Protein AF-A0A2J8J679-F1 (afdb_monomer)

Foldseek 3Di:
DPVVVVVVVVVVVVVVVVVVVVVVVVVVVVVCCVVVVDPPPPPPDDDPDCDPVNVCVVVVVVVVVVVCVVVCVVVPVPDDPDDDPVVVVVVVVVVVVVVVVVVVVVPPPPPPPPDDPDDDDDPPDPDDDDDDDD

Secondary structure (DSSP, 8-state):
--HHHHHHHHHHHHHHHHHHHHHHHHHHHHHHHHHHS-------SS-----HHHHHHHHHHHHHHHHHHHHHHHHTTS---SS-HHHHHHHHHHHHHHHHHHHHHS-------------------S-S------

Radius of gyration: 44.08 Å; Cα contacts (8 Å, |Δi|>4): 2; chains: 1; bounding box: 59×134×86 Å

Sequence (134 aa):
MEAPLQTGMVLGVMIGAGVAVVVTAVLILLVVRRLRVPKTPAPDGPRYRFRKRDKVLFYGRKIMRKVSQSTSSLVDTSVSTTSRPRMRKKLKMLNIAKKILRIQKETPTLQRKEPPPAVLEADLTEGDLANSHL

Mean predicted aligned error: 22.27 Å

Solvent-accessible surface area (backbone atoms only — not comparable to full-atom values): 8558 Å² total; per-residue (Å²): 139,64,67,71,59,54,54,52,51,54,50,51,49,55,52,50,52,53,52,50,54,51,53,50,53,51,50,50,50,50,52,49,47,63,65,64,45,64,75,67,68,72,77,89,52,86,69,89,64,85,39,77,67,52,50,52,57,48,52,51,53,51,46,52,52,52,51,48,55,62,47,40,74,75,62,40,92,75,76,73,93,75,89,47,77,66,55,56,52,52,52,51,50,51,53,49,50,52,51,52,57,45,53,68,66,53,63,77,77,71,77,74,77,70,76,84,88,76,87,77,83,81,87,85,78,90,81,77,92,81,76,91,76,135

pLDDT: mean 70.66, std 17.0, range [44.91, 97.25]

Structure (mmCIF, N/CA/C/O backbone):
data_AF-A0A2J8J679-F1
#
_entry.id   AF-A0A2J8J679-F1
#
loop_
_atom_site.group_PDB
_atom_site.id
_atom_site.type_symbol
_atom_site.label_atom_id
_atom_site.label_alt_id
_atom_site.label_comp_id
_atom_site.label_asym_id
_atom_site.label_entity_id
_atom_site.label_seq_id
_atom_site.pdbx_PDB_ins_code
_atom_site.Cartn_x
_atom_site.Cartn_y
_atom_site.Cartn_z
_atom_site.occupancy
_atom_site.B_iso_or_equiv
_atom_site.auth_seq_id
_atom_site.auth_comp_id
_atom_site.auth_asym_id
_atom_site.auth_atom_id
_atom_site.pdbx_PDB_model_num
ATOM 1 N N . MET A 1 1 ? 31.760 -17.173 -50.186 1.00 52.75 1 MET A N 1
ATOM 2 C CA . MET A 1 1 ? 31.762 -17.900 -48.900 1.00 52.75 1 MET A CA 1
ATOM 3 C C . MET A 1 1 ? 30.891 -17.099 -47.926 1.00 52.75 1 MET A C 1
ATOM 5 O O . MET A 1 1 ? 31.393 -16.574 -46.946 1.00 52.75 1 MET A O 1
ATOM 9 N N . GLU A 1 2 ? 29.585 -16.964 -48.203 1.00 58.69 2 GLU A N 1
ATOM 10 C CA . GLU A 1 2 ? 28.758 -15.878 -47.614 1.00 58.69 2 GLU A CA 1
ATOM 11 C C . GLU A 1 2 ? 27.805 -16.327 -46.488 1.00 58.69 2 GLU A C 1
ATOM 13 O O . GLU A 1 2 ? 27.325 -15.515 -45.700 1.00 58.69 2 GLU A O 1
ATOM 18 N N . ALA A 1 3 ? 27.537 -17.630 -46.378 1.00 63.28 3 ALA A N 1
ATOM 19 C CA . ALA A 1 3 ? 26.591 -18.188 -45.410 1.00 63.28 3 ALA A CA 1
ATOM 20 C C . ALA A 1 3 ? 26.974 -18.023 -43.917 1.00 63.28 3 ALA A C 1
ATOM 22 O O . ALA A 1 3 ? 26.083 -17.733 -43.110 1.00 63.28 3 ALA A O 1
ATOM 23 N N . PRO A 1 4 ? 28.248 -18.169 -43.485 1.00 66.12 4 PRO A N 1
ATOM 24 C CA . PRO A 1 4 ? 28.559 -18.095 -42.054 1.00 66.12 4 PRO A CA 1
ATOM 25 C C . PRO A 1 4 ? 28.414 -16.668 -41.503 1.00 66.12 4 PRO A C 1
ATOM 27 O O . PRO A 1 4 ? 28.056 -16.488 -40.340 1.00 66.12 4 PRO A O 1
ATOM 30 N N . LEU A 1 5 ? 28.625 -15.654 -42.350 1.00 67.25 5 LEU A N 1
ATOM 31 C CA . LEU A 1 5 ? 28.579 -14.247 -41.956 1.00 67.25 5 LEU A CA 1
ATOM 32 C C . LEU A 1 5 ? 27.138 -13.761 -41.747 1.00 67.25 5 LEU A C 1
ATOM 34 O O . LEU A 1 5 ? 26.847 -13.089 -40.758 1.00 67.25 5 LEU A O 1
ATOM 38 N N . GLN A 1 6 ? 26.215 -14.182 -42.620 1.00 74.00 6 GLN A N 1
ATOM 39 C CA . GLN A 1 6 ? 24.790 -13.873 -42.482 1.00 74.00 6 GLN A CA 1
ATOM 40 C C . GLN A 1 6 ? 24.219 -14.445 -41.185 1.00 74.00 6 GLN A C 1
ATOM 42 O O . GLN A 1 6 ? 23.559 -13.726 -40.443 1.00 74.00 6 GLN A O 1
ATOM 47 N N . THR A 1 7 ? 24.545 -15.700 -40.865 1.00 79.00 7 THR A N 1
ATOM 48 C CA . THR A 1 7 ? 24.048 -16.394 -39.665 1.00 79.00 7 THR A CA 1
ATOM 49 C C . THR A 1 7 ? 24.476 -15.692 -38.367 1.00 79.00 7 THR A C 1
ATOM 51 O O . THR A 1 7 ? 23.669 -15.528 -37.450 1.00 79.00 7 THR A O 1
ATOM 54 N N . GLY A 1 8 ? 25.722 -15.204 -38.306 1.00 83.62 8 GLY A N 1
ATOM 55 C CA . GLY A 1 8 ? 26.232 -14.424 -37.173 1.00 83.62 8 GLY A CA 1
ATOM 56 C C . GLY A 1 8 ? 25.533 -13.072 -37.000 1.00 83.62 8 GLY A C 1
ATOM 57 O O . GLY A 1 8 ? 25.232 -12.677 -35.872 1.00 83.62 8 GLY A O 1
ATOM 58 N N . MET A 1 9 ? 25.202 -12.389 -38.102 1.00 85.38 9 MET A N 1
ATOM 59 C CA . MET A 1 9 ? 24.445 -11.133 -38.059 1.00 85.38 9 MET A CA 1
ATOM 60 C C . MET A 1 9 ? 23.033 -11.338 -37.506 1.00 85.38 9 MET A C 1
ATOM 62 O O . MET A 1 9 ? 22.615 -10.587 -36.624 1.00 85.38 9 MET A O 1
ATOM 66 N N . VAL A 1 10 ? 22.309 -12.366 -37.965 1.00 86.81 10 VAL A N 1
ATOM 67 C CA . VAL A 1 10 ? 20.943 -12.626 -37.471 1.00 86.81 10 VAL A CA 1
ATOM 68 C C . VAL A 1 10 ? 20.955 -12.979 -35.985 1.00 86.81 10 VAL A C 1
ATOM 70 O O . VAL A 1 10 ? 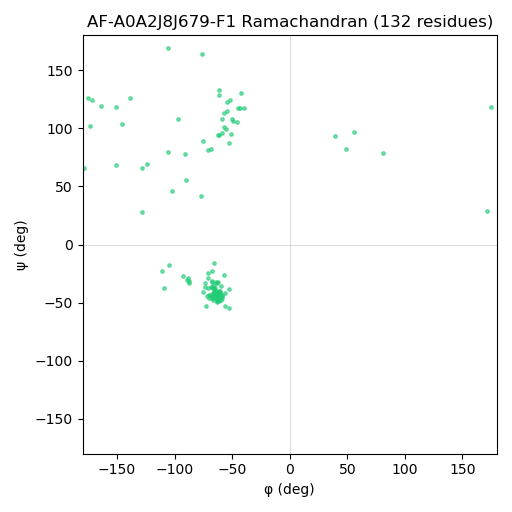20.115 -12.494 -35.229 1.00 86.81 10 VAL A O 1
ATOM 73 N N . LEU A 1 11 ? 21.939 -13.766 -35.541 1.00 87.00 11 LEU A N 1
ATOM 74 C CA . LEU A 1 11 ? 22.093 -14.125 -34.133 1.00 87.00 11 LEU A CA 1
ATOM 75 C C . LEU A 1 11 ? 22.392 -12.899 -33.255 1.00 87.00 11 LEU A C 1
ATOM 77 O O . LEU A 1 11 ? 21.774 -12.729 -32.204 1.00 87.00 11 LEU A O 1
ATOM 81 N N . GLY A 1 12 ? 23.285 -12.012 -33.705 1.00 90.56 12 GLY A N 1
ATOM 82 C CA . GLY A 1 12 ? 23.592 -10.762 -33.007 1.00 90.56 12 GLY A CA 1
ATOM 83 C C . GLY A 1 12 ? 22.376 -9.841 -32.880 1.00 90.56 12 GLY A C 1
ATOM 84 O O . GLY A 1 12 ? 22.127 -9.294 -31.805 1.00 90.56 12 GLY A O 1
ATOM 85 N N . VAL A 1 13 ? 21.571 -9.727 -33.940 1.00 92.75 13 VAL A N 1
ATOM 86 C CA . VAL A 1 13 ? 20.329 -8.938 -33.931 1.00 92.75 13 VAL A CA 1
ATOM 87 C C . VAL A 1 13 ? 19.295 -9.540 -32.978 1.00 92.75 13 VAL A C 1
ATOM 89 O O . VAL A 1 13 ? 18.684 -8.798 -32.213 1.00 92.75 13 VAL A O 1
ATOM 92 N N . MET A 1 14 ? 19.129 -10.865 -32.956 1.00 91.56 14 MET A N 1
ATOM 93 C CA . MET A 1 14 ? 18.182 -11.535 -32.053 1.00 91.56 14 MET A CA 1
ATOM 94 C C . MET A 1 14 ? 18.550 -11.346 -30.579 1.00 91.56 14 MET A C 1
ATOM 96 O O . MET A 1 14 ? 17.683 -11.055 -29.753 1.00 91.56 14 MET A O 1
ATOM 100 N N . ILE A 1 15 ? 19.839 -11.448 -30.246 1.00 94.00 15 ILE A N 1
ATOM 101 C CA . ILE A 1 15 ? 20.325 -11.209 -28.882 1.00 94.00 15 ILE A CA 1
ATOM 102 C C . ILE A 1 15 ? 20.166 -9.728 -28.517 1.00 94.00 15 ILE A C 1
ATOM 104 O O . ILE A 1 15 ? 19.639 -9.410 -27.451 1.00 94.00 15 ILE A O 1
ATOM 108 N N . GLY A 1 16 ? 20.558 -8.818 -29.414 1.00 94.00 16 GLY A N 1
ATOM 109 C CA . GLY A 1 16 ? 20.443 -7.375 -29.201 1.00 94.00 16 GLY A CA 1
ATOM 110 C C . GLY A 1 16 ? 18.997 -6.920 -29.001 1.00 94.00 16 GLY A C 1
ATOM 111 O O . GLY A 1 16 ? 18.713 -6.165 -28.072 1.00 94.00 16 GLY A O 1
ATOM 112 N N . ALA A 1 17 ? 18.068 -7.434 -29.809 1.00 95.00 17 ALA A N 1
ATOM 113 C CA . ALA A 1 17 ? 16.642 -7.156 -29.676 1.00 95.00 17 ALA A CA 1
ATOM 114 C C . ALA A 1 17 ? 16.089 -7.670 -28.339 1.00 95.00 17 ALA A C 1
ATOM 116 O O . ALA A 1 17 ? 15.375 -6.941 -27.650 1.00 95.00 17 ALA A O 1
ATOM 117 N N . GLY A 1 18 ? 16.469 -8.885 -27.926 1.00 94.81 18 GLY A N 1
ATOM 118 C CA . GLY A 1 18 ? 16.083 -9.439 -26.628 1.00 94.81 18 GLY A CA 1
ATOM 119 C C . GLY A 1 18 ? 16.566 -8.579 -25.456 1.00 94.81 18 GLY A C 1
ATOM 120 O O . GLY A 1 18 ? 15.777 -8.224 -24.579 1.00 94.81 18 GLY A O 1
ATOM 121 N N . VAL A 1 19 ? 17.839 -8.175 -25.468 1.00 96.81 19 VAL A N 1
ATOM 122 C CA . VAL A 1 19 ? 18.416 -7.301 -24.433 1.00 96.81 19 VAL A CA 1
ATOM 123 C C . VAL A 1 19 ? 17.729 -5.934 -24.421 1.00 96.81 19 VAL A C 1
ATOM 125 O O . VAL A 1 19 ? 17.373 -5.444 -23.348 1.00 96.81 19 VAL A O 1
ATOM 128 N N . ALA A 1 20 ? 17.477 -5.337 -25.589 1.00 96.00 20 ALA A N 1
ATOM 129 C CA . ALA A 1 20 ? 16.802 -4.047 -25.697 1.00 96.00 20 ALA A CA 1
ATOM 130 C C . ALA A 1 20 ? 15.401 -4.080 -25.067 1.00 96.00 20 ALA A C 1
ATOM 132 O O . ALA A 1 20 ? 15.081 -3.216 -24.252 1.00 96.00 20 ALA A O 1
ATOM 133 N N . VAL A 1 21 ? 14.601 -5.113 -25.356 1.00 97.25 21 VAL A N 1
ATOM 134 C CA . VAL A 1 21 ? 13.256 -5.279 -24.777 1.00 97.25 21 VAL A CA 1
ATOM 135 C C . VAL A 1 21 ? 13.312 -5.389 -23.252 1.00 97.25 21 VAL A C 1
ATOM 137 O O . VAL A 1 21 ? 12.524 -4.741 -22.559 1.00 97.25 21 VAL A O 1
ATOM 140 N N . VAL A 1 22 ? 14.261 -6.161 -22.711 1.00 96.81 22 VAL A N 1
ATOM 141 C CA . VAL A 1 22 ? 14.435 -6.311 -21.257 1.00 96.81 22 VAL A CA 1
ATOM 142 C C . VAL A 1 22 ? 14.812 -4.976 -20.611 1.00 96.81 22 VAL A C 1
ATOM 144 O O . VAL A 1 22 ? 14.218 -4.597 -19.600 1.00 96.81 22 VAL A O 1
ATOM 147 N N . VAL A 1 23 ? 15.740 -4.223 -21.206 1.00 97.19 23 VAL A N 1
ATOM 148 C CA . VAL A 1 23 ? 16.147 -2.900 -20.706 1.00 97.19 23 VAL A CA 1
ATOM 149 C C . VAL A 1 23 ? 14.968 -1.926 -20.715 1.00 97.19 23 VAL A C 1
ATOM 151 O O . VAL A 1 23 ? 14.723 -1.255 -19.709 1.00 97.19 23 VAL A O 1
ATOM 154 N N . THR A 1 24 ? 14.184 -1.880 -21.796 1.00 97.19 24 THR A N 1
ATOM 155 C CA . THR A 1 24 ? 12.987 -1.031 -21.880 1.00 97.19 24 THR A CA 1
ATOM 156 C C . THR A 1 24 ? 11.938 -1.431 -20.840 1.00 97.19 24 THR A C 1
ATOM 158 O O . THR A 1 24 ? 11.384 -0.560 -20.169 1.00 97.19 24 THR A O 1
ATOM 161 N N . ALA A 1 25 ? 11.700 -2.729 -20.634 1.00 96.62 25 ALA A N 1
ATOM 162 C CA . ALA A 1 25 ? 10.767 -3.220 -19.621 1.00 96.62 25 ALA A CA 1
ATOM 163 C C . ALA A 1 25 ? 11.197 -2.827 -18.196 1.00 96.62 25 ALA A C 1
ATOM 165 O O . ALA A 1 25 ? 10.367 -2.381 -17.401 1.00 96.62 25 ALA A O 1
ATOM 166 N N . VAL A 1 26 ? 12.493 -2.924 -17.877 1.00 97.00 26 VAL A N 1
ATOM 167 C CA . VAL A 1 26 ? 13.048 -2.485 -16.585 1.00 97.00 26 VAL A CA 1
ATOM 168 C C . VAL A 1 26 ? 12.926 -0.969 -16.421 1.00 97.00 26 VAL A C 1
ATOM 170 O O . VAL A 1 26 ? 12.537 -0.507 -15.347 1.00 97.00 26 VAL A O 1
ATOM 173 N N . LEU A 1 27 ? 13.190 -0.188 -17.472 1.00 96.25 27 LEU A N 1
ATOM 174 C CA . LEU A 1 27 ? 13.042 1.268 -17.447 1.00 96.25 27 LEU A CA 1
ATOM 175 C C . LEU A 1 27 ? 11.585 1.670 -17.173 1.00 96.25 27 LEU A C 1
ATOM 177 O O . LEU A 1 27 ? 11.325 2.463 -16.268 1.00 96.25 27 LEU A O 1
ATOM 181 N N . ILE A 1 28 ? 10.630 1.071 -17.894 1.00 96.19 28 ILE A N 1
ATOM 182 C CA . ILE A 1 28 ? 9.192 1.289 -17.688 1.00 96.19 28 ILE A CA 1
ATOM 183 C C . ILE A 1 28 ? 8.800 0.880 -16.268 1.00 96.19 28 ILE A C 1
ATOM 185 O O . ILE A 1 28 ? 8.123 1.645 -15.587 1.00 96.19 28 ILE A O 1
ATOM 189 N N . LEU A 1 29 ? 9.256 -0.275 -15.775 1.00 95.00 29 LEU A N 1
ATOM 190 C CA . LEU A 1 29 ? 8.995 -0.718 -14.405 1.00 95.00 29 LEU A CA 1
ATOM 191 C C . LEU A 1 29 ? 9.526 0.289 -13.379 1.00 95.00 29 LEU A C 1
ATOM 193 O O . LEU A 1 29 ? 8.832 0.584 -12.410 1.00 95.00 29 LEU A O 1
ATOM 197 N N . LEU A 1 30 ? 10.732 0.827 -13.570 1.00 93.19 30 LEU A N 1
ATOM 198 C CA . LEU A 1 30 ? 11.312 1.829 -12.678 1.00 93.19 30 LEU A CA 1
ATOM 199 C C . LEU A 1 30 ? 10.541 3.145 -12.729 1.00 93.19 30 LEU A C 1
ATOM 201 O O . LEU A 1 30 ? 10.248 3.690 -11.670 1.00 93.19 30 LEU A O 1
ATOM 205 N N . VAL A 1 31 ? 10.156 3.631 -13.909 1.00 91.94 31 VAL A N 1
ATOM 206 C CA . VAL A 1 31 ? 9.330 4.841 -14.055 1.00 91.94 31 VAL A CA 1
ATOM 207 C C . VAL A 1 31 ? 7.967 4.630 -13.407 1.00 91.94 31 VAL A C 1
ATOM 209 O O . VAL A 1 31 ? 7.553 5.417 -12.562 1.00 91.94 31 VAL A O 1
ATOM 212 N N . VAL A 1 32 ? 7.298 3.519 -13.706 1.00 90.69 32 VAL A N 1
ATOM 213 C CA . VAL A 1 32 ? 6.017 3.157 -13.101 1.00 90.69 32 VAL A CA 1
ATOM 214 C C . VAL A 1 32 ? 6.160 3.013 -11.591 1.00 90.69 32 VAL A C 1
ATOM 216 O O . VAL A 1 32 ? 5.319 3.526 -10.871 1.00 90.69 32 VAL A O 1
ATOM 219 N N . ARG A 1 33 ? 7.226 2.400 -11.069 1.00 87.81 33 ARG A N 1
ATOM 220 C CA . ARG A 1 33 ? 7.493 2.352 -9.623 1.00 87.81 33 ARG A CA 1
ATOM 221 C C . ARG A 1 33 ? 7.775 3.736 -9.048 1.00 87.81 33 ARG A C 1
ATOM 223 O O . ARG A 1 33 ? 7.285 4.021 -7.972 1.00 87.81 33 ARG A O 1
ATOM 230 N N . ARG A 1 34 ? 8.507 4.614 -9.732 1.00 83.69 34 ARG A N 1
ATOM 231 C CA . ARG A 1 34 ? 8.779 5.992 -9.282 1.00 83.69 34 ARG A CA 1
ATOM 232 C C . ARG A 1 34 ? 7.524 6.866 -9.267 1.00 83.69 34 ARG A C 1
ATOM 234 O O . ARG A 1 34 ? 7.446 7.771 -8.445 1.00 83.69 34 ARG A O 1
ATOM 241 N N . LEU A 1 35 ? 6.578 6.609 -10.171 1.00 80.38 35 LEU A N 1
ATOM 242 C CA . LEU A 1 35 ? 5.298 7.316 -10.259 1.00 80.38 35 LEU A CA 1
ATOM 243 C C . LEU A 1 35 ? 4.217 6.691 -9.357 1.00 80.38 35 LEU A C 1
ATOM 245 O O . LEU A 1 35 ? 3.371 7.413 -8.841 1.00 80.38 35 LEU A O 1
ATOM 249 N N . ARG A 1 36 ? 4.236 5.362 -9.166 1.00 73.25 36 ARG A N 1
ATOM 250 C CA . ARG A 1 36 ? 3.283 4.605 -8.331 1.00 73.25 36 ARG A CA 1
ATOM 251 C C . ARG A 1 36 ? 3.688 4.490 -6.876 1.00 73.25 36 ARG A C 1
ATOM 253 O O . ARG A 1 36 ? 2.793 4.358 -6.050 1.00 73.25 36 ARG A O 1
ATOM 260 N N . VAL A 1 37 ? 4.984 4.506 -6.546 1.00 63.34 37 VAL A N 1
ATOM 261 C CA . VAL A 1 37 ? 5.414 4.921 -5.208 1.00 63.34 37 VAL A CA 1
ATOM 262 C C . VAL A 1 37 ? 4.864 6.325 -5.127 1.00 63.34 37 VAL A C 1
ATOM 264 O O . VAL A 1 37 ? 5.342 7.185 -5.873 1.00 63.34 37 VAL A O 1
ATOM 267 N N . PRO A 1 38 ? 3.812 6.552 -4.328 1.00 58.28 38 PRO A N 1
ATOM 268 C CA . PRO A 1 38 ? 3.283 7.877 -4.209 1.00 58.28 38 PRO A CA 1
ATOM 269 C C . PRO A 1 38 ? 4.493 8.710 -3.808 1.00 58.28 38 PRO A C 1
ATOM 271 O O . PRO A 1 38 ? 5.107 8.468 -2.765 1.00 58.28 38 PRO A O 1
ATOM 274 N N . LYS A 1 39 ? 4.815 9.735 -4.598 1.00 58.34 39 LYS A N 1
ATOM 275 C CA . LYS A 1 39 ? 5.039 11.006 -3.935 1.00 58.34 39 LYS A CA 1
ATOM 276 C C . LYS A 1 39 ? 3.769 11.175 -3.116 1.00 58.34 39 LYS A C 1
ATOM 278 O O . LYS A 1 39 ? 2.783 11.674 -3.637 1.00 58.34 39 LYS A O 1
ATOM 283 N N . THR A 1 40 ? 3.731 10.635 -1.894 1.00 51.22 40 THR A N 1
ATOM 284 C CA . THR A 1 40 ? 2.912 11.210 -0.847 1.00 51.22 40 THR A CA 1
ATOM 285 C C . THR A 1 40 ? 3.323 12.656 -0.952 1.00 51.22 40 THR A C 1
ATOM 287 O O . THR A 1 40 ? 4.505 12.928 -0.693 1.00 51.22 40 THR A O 1
ATOM 290 N N . PRO A 1 41 ? 2.464 13.534 -1.500 1.00 56.84 41 PRO A N 1
ATOM 291 C CA . PRO A 1 41 ? 2.805 14.929 -1.496 1.00 56.84 41 PRO A CA 1
ATOM 292 C C . PRO A 1 41 ? 3.135 15.188 -0.035 1.00 56.84 41 PRO A C 1
ATOM 294 O O . PRO A 1 41 ? 2.363 14.818 0.863 1.00 56.84 41 PRO A O 1
ATOM 297 N N . ALA A 1 42 ? 4.338 15.706 0.214 1.00 59.16 42 ALA A N 1
ATOM 298 C CA . ALA A 1 42 ? 4.554 16.423 1.450 1.00 59.16 42 ALA A CA 1
ATOM 299 C C . ALA A 1 42 ? 3.292 17.278 1.633 1.00 59.16 42 ALA A C 1
ATOM 301 O O . ALA A 1 42 ? 2.811 17.834 0.640 1.00 59.16 42 ALA A O 1
ATOM 302 N N . PRO A 1 43 ? 2.646 17.260 2.807 1.00 59.47 43 PRO A N 1
ATOM 303 C CA . PRO A 1 43 ? 1.427 18.014 2.986 1.00 59.47 43 PRO A CA 1
ATOM 304 C C . PRO A 1 43 ? 1.801 19.498 2.955 1.00 59.47 43 PRO A C 1
ATOM 306 O O . PRO A 1 43 ? 1.930 20.129 3.997 1.00 59.47 43 PRO A O 1
ATOM 309 N N . ASP A 1 44 ? 1.934 20.057 1.754 1.00 57.78 44 ASP A N 1
ATOM 310 C CA . ASP A 1 44 ? 1.940 21.483 1.441 1.00 57.78 44 ASP A CA 1
ATOM 311 C C . ASP A 1 44 ? 0.488 21.993 1.476 1.00 57.78 44 ASP A C 1
ATOM 313 O O . ASP A 1 44 ? 0.012 22.730 0.621 1.00 57.78 44 ASP A O 1
ATOM 317 N N . GLY A 1 45 ? -0.259 21.530 2.478 1.00 66.38 45 GLY A N 1
ATOM 318 C CA . GLY A 1 45 ? -1.510 22.114 2.932 1.00 66.38 45 GLY A CA 1
ATOM 319 C C . GLY A 1 45 ? -1.255 22.828 4.258 1.00 66.38 45 GLY A C 1
ATOM 320 O O . GLY A 1 45 ? -0.191 22.639 4.854 1.00 66.38 45 GLY A O 1
ATOM 321 N N . PRO A 1 46 ? -2.204 23.636 4.768 1.00 68.94 46 PRO A N 1
ATOM 322 C CA . PRO A 1 46 ? -2.034 24.359 6.023 1.00 68.94 46 PRO A CA 1
ATOM 323 C C . PRO A 1 46 ? -1.570 23.393 7.112 1.00 68.94 46 PRO A C 1
ATOM 325 O O . PRO A 1 46 ? -2.327 22.518 7.539 1.00 68.94 46 PRO A O 1
ATOM 328 N N . ARG A 1 47 ? -0.295 23.522 7.504 1.00 66.88 47 ARG A N 1
ATOM 329 C CA . ARG A 1 47 ? 0.390 22.658 8.469 1.00 66.88 47 ARG A CA 1
ATOM 330 C C . ARG A 1 47 ? -0.565 22.419 9.628 1.00 66.88 47 ARG A C 1
ATOM 332 O O . ARG A 1 47 ? -0.982 23.393 10.257 1.00 66.88 47 ARG A O 1
ATOM 339 N N . TYR A 1 48 ? -0.963 21.166 9.869 1.00 73.25 48 TYR A N 1
ATOM 340 C CA . TYR A 1 48 ? -1.976 20.866 10.880 1.00 73.25 48 TYR A CA 1
ATOM 341 C C . TYR A 1 48 ? -1.515 21.413 12.233 1.00 73.25 48 TYR A C 1
ATOM 343 O O . TYR A 1 48 ? -0.647 20.860 12.911 1.00 73.25 48 TYR A O 1
ATOM 351 N N . ARG A 1 49 ? -2.076 22.564 12.600 1.00 80.44 49 ARG A N 1
ATOM 352 C CA . ARG A 1 49 ? -1.784 23.257 13.840 1.00 80.44 49 ARG A CA 1
ATOM 353 C C . ARG A 1 49 ? -2.877 22.865 14.792 1.00 80.44 49 ARG A C 1
ATOM 355 O O . ARG A 1 49 ? -4.001 23.331 14.658 1.00 80.44 49 ARG A O 1
ATOM 362 N N . PHE A 1 50 ? -2.510 22.038 15.758 1.00 78.38 50 PHE A N 1
ATOM 363 C CA . PHE A 1 50 ? -3.378 21.601 16.836 1.00 78.38 50 PHE A CA 1
ATOM 364 C C . PHE A 1 50 ? -4.041 22.811 17.513 1.00 78.38 50 PHE A C 1
ATOM 366 O O . PHE A 1 50 ? -3.441 23.502 18.349 1.00 78.38 50 PHE A O 1
ATOM 373 N N . ARG A 1 51 ? -5.264 23.123 17.072 1.00 88.50 51 ARG A N 1
ATOM 374 C CA . ARG A 1 51 ? -5.981 24.343 17.437 1.00 88.50 51 ARG A CA 1
ATOM 375 C C . ARG A 1 51 ? -6.523 24.176 18.850 1.00 88.50 51 ARG A C 1
ATOM 377 O O . ARG A 1 51 ? -6.619 23.066 19.365 1.00 88.50 51 ARG A O 1
ATOM 384 N N . LYS A 1 52 ? -6.924 25.276 19.495 1.00 91.56 52 LYS A N 1
ATOM 385 C CA . LYS A 1 52 ? -7.571 25.213 20.821 1.00 91.56 52 LYS A CA 1
ATOM 386 C C . LYS A 1 52 ? -8.768 24.241 20.827 1.00 91.56 52 LYS A C 1
ATOM 388 O O . LYS A 1 52 ? -8.922 23.482 21.774 1.00 91.56 52 LYS A O 1
ATOM 393 N N . ARG A 1 53 ? -9.545 24.202 19.734 1.00 89.31 53 ARG A N 1
ATOM 394 C CA . ARG A 1 53 ? -10.661 23.256 19.545 1.00 89.31 53 ARG A CA 1
ATOM 395 C C . ARG A 1 53 ? -10.188 21.799 19.508 1.00 89.31 53 ARG A C 1
ATOM 397 O O . ARG A 1 53 ? -10.696 20.970 20.258 1.00 89.31 53 ARG A O 1
ATOM 404 N N . ASP A 1 54 ? -9.173 21.510 18.698 1.00 91.25 54 ASP A N 1
ATOM 405 C CA . ASP A 1 54 ? -8.639 20.152 18.546 1.00 91.25 54 ASP A CA 1
ATOM 406 C C . ASP A 1 54 ? -7.978 19.664 19.833 1.00 91.25 54 ASP A C 1
ATOM 408 O O . ASP A 1 54 ? -8.151 18.507 20.199 1.00 91.25 54 ASP A O 1
ATOM 412 N N . LYS A 1 55 ? -7.296 20.559 20.566 1.00 92.31 55 LYS A N 1
ATOM 413 C CA . LYS A 1 55 ? -6.760 20.309 21.914 1.00 92.31 55 LYS A CA 1
ATOM 414 C C . LYS A 1 55 ? -7.836 19.780 22.848 1.00 92.31 55 LYS A C 1
ATOM 416 O O . LYS A 1 55 ? -7.668 18.699 23.412 1.00 92.31 55 LYS A O 1
ATOM 421 N N . VAL A 1 56 ? -8.948 20.503 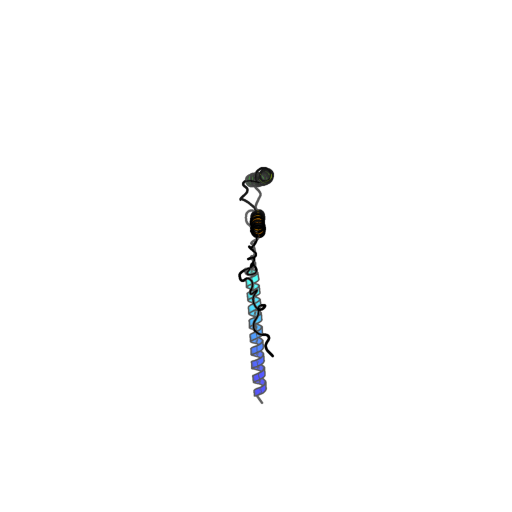22.966 1.00 92.44 56 VAL A N 1
ATOM 422 C CA . VAL A 1 56 ? -10.055 20.125 23.854 1.00 92.44 56 VAL A CA 1
ATOM 423 C C . VAL A 1 56 ? -10.678 18.797 23.419 1.00 92.44 56 VAL A C 1
ATOM 425 O O . VAL A 1 56 ? -10.802 17.889 24.238 1.00 92.44 56 VAL A O 1
ATOM 428 N N . LEU A 1 57 ? -10.992 18.616 22.131 1.00 90.62 57 LEU A N 1
ATOM 429 C CA . LEU A 1 57 ? -11.600 17.371 21.636 1.00 90.62 57 LEU A CA 1
ATOM 430 C C . LEU A 1 57 ? -10.656 16.163 21.704 1.00 90.62 57 LEU A C 1
ATOM 432 O O . LEU A 1 57 ? -11.105 15.026 21.873 1.00 90.62 57 LEU A O 1
ATOM 436 N N . PHE A 1 58 ? -9.353 16.374 21.541 1.00 93.94 58 PHE A N 1
ATOM 437 C CA . PHE A 1 58 ? -8.351 15.318 21.611 1.00 93.94 58 PHE A CA 1
ATOM 438 C C . PHE A 1 58 ? -8.142 14.858 23.049 1.00 93.94 58 PHE A C 1
ATOM 440 O O . PHE A 1 58 ? -8.269 13.665 23.321 1.00 93.94 58 PHE A O 1
ATOM 447 N N . TYR A 1 59 ? -7.871 15.782 23.976 1.00 92.88 59 TYR A N 1
ATOM 448 C CA . TYR A 1 59 ? -7.659 15.428 25.378 1.00 92.88 59 TYR A CA 1
ATOM 449 C C . TYR A 1 59 ? -8.951 14.983 26.060 1.00 92.88 59 TYR A C 1
ATOM 451 O O . TYR A 1 59 ? -8.914 13.994 26.786 1.00 92.88 59 TYR A O 1
ATOM 459 N N . GLY A 1 60 ? -10.094 15.595 25.738 1.00 94.25 60 GLY A N 1
ATOM 460 C CA . GLY A 1 60 ? -11.407 15.139 26.194 1.00 94.25 60 GLY A CA 1
ATOM 461 C C . GLY A 1 60 ? -11.663 13.685 25.799 1.00 94.25 60 GLY A C 1
ATOM 462 O O . GLY A 1 60 ? -11.873 12.837 26.660 1.00 94.25 60 GLY A O 1
ATOM 463 N N . ARG A 1 61 ? -11.514 13.329 24.513 1.00 91.12 61 ARG A N 1
ATOM 464 C CA . ARG A 1 61 ? -11.657 11.926 24.072 1.00 91.12 61 ARG A CA 1
ATOM 465 C C . ARG A 1 61 ? -10.578 11.003 24.638 1.00 91.12 61 ARG A C 1
ATOM 467 O O . ARG A 1 61 ? -10.868 9.840 24.909 1.00 91.12 61 ARG A O 1
ATOM 474 N N . LYS A 1 62 ? -9.343 11.485 24.815 1.00 91.19 62 LYS A N 1
ATOM 475 C CA . LYS A 1 62 ? -8.238 10.702 25.392 1.00 91.19 62 LYS A CA 1
ATOM 476 C C . LYS A 1 62 ? -8.529 10.328 26.843 1.00 91.19 62 LYS A C 1
ATOM 478 O O . LYS A 1 62 ? -8.354 9.166 27.201 1.00 91.19 62 LYS A O 1
ATOM 483 N N . ILE A 1 63 ? -8.998 11.282 27.646 1.00 87.94 63 ILE A N 1
ATOM 484 C CA . ILE A 1 63 ? -9.360 11.059 29.047 1.00 87.94 63 ILE A CA 1
ATOM 485 C C . ILE A 1 63 ? -10.618 10.198 29.123 1.00 87.94 63 ILE A C 1
ATOM 487 O O . ILE A 1 63 ? -10.577 9.187 29.806 1.00 87.94 63 ILE A O 1
ATOM 491 N N . MET A 1 64 ? -11.665 10.481 28.342 1.00 84.06 64 MET A N 1
ATOM 492 C CA . MET A 1 64 ? -12.878 9.648 28.305 1.00 84.06 64 MET A CA 1
ATOM 493 C C . MET A 1 64 ? -12.566 8.186 27.965 1.00 84.06 64 MET A C 1
ATOM 495 O O . MET A 1 64 ? -13.073 7.282 28.616 1.00 84.06 64 MET A O 1
ATOM 499 N N . ARG A 1 65 ? -11.668 7.923 27.006 1.00 82.50 65 ARG A N 1
ATOM 500 C CA . ARG A 1 65 ? -11.213 6.557 26.690 1.00 82.50 65 ARG A CA 1
ATOM 501 C C . ARG A 1 65 ? -10.374 5.931 27.802 1.00 82.50 65 ARG A C 1
ATOM 503 O O . ARG A 1 65 ? -10.468 4.725 27.997 1.00 82.50 65 ARG A O 1
ATOM 510 N N . LYS A 1 66 ? -9.532 6.712 28.489 1.00 79.94 66 LYS A N 1
ATOM 511 C CA . LYS A 1 66 ? -8.683 6.215 29.583 1.00 79.94 66 LYS A CA 1
ATOM 512 C C . LYS A 1 66 ? -9.516 5.901 30.827 1.00 79.94 66 LYS A C 1
ATOM 514 O O . LYS A 1 66 ? -9.355 4.834 31.395 1.00 79.94 66 LYS A O 1
ATOM 519 N N . VAL A 1 67 ? -10.446 6.785 31.178 1.00 76.75 67 VAL A N 1
ATOM 520 C CA . VAL A 1 67 ? -11.385 6.616 32.292 1.00 76.75 67 VAL A CA 1
ATOM 521 C C . VAL A 1 67 ? -12.364 5.487 31.996 1.00 76.75 67 VAL A C 1
ATOM 523 O O . VAL A 1 67 ? -12.508 4.602 32.826 1.00 76.75 67 VAL A O 1
ATOM 526 N N . SER A 1 68 ? -12.943 5.432 30.791 1.00 70.31 68 SER A N 1
ATOM 527 C CA . SER A 1 68 ? -13.798 4.314 30.377 1.00 70.31 68 SER A CA 1
ATOM 528 C C . SER A 1 68 ? -13.051 2.981 30.402 1.00 70.31 68 SER A C 1
ATOM 530 O O . SER A 1 68 ? -13.638 1.991 30.806 1.00 70.31 68 SER A O 1
ATOM 532 N N . GLN A 1 69 ? -11.758 2.919 30.057 1.00 61.41 69 GLN A N 1
ATOM 533 C CA . GLN A 1 69 ? -10.958 1.692 30.217 1.00 61.41 69 GLN A CA 1
ATOM 534 C C . GLN A 1 69 ? -10.743 1.300 31.686 1.00 61.41 69 GLN A C 1
ATOM 536 O O . GLN A 1 69 ? -10.767 0.114 31.996 1.00 61.41 69 GLN A O 1
ATOM 541 N N . SER A 1 70 ? -10.559 2.270 32.581 1.00 59.66 70 SER A N 1
ATOM 542 C CA . SER A 1 70 ? -10.399 2.013 34.017 1.00 59.66 70 SER A CA 1
ATOM 543 C C . SER A 1 70 ? -11.708 1.622 34.715 1.00 59.66 70 SER A C 1
ATOM 545 O O . SER A 1 70 ? -11.683 0.832 35.654 1.00 59.66 70 SER A O 1
ATOM 547 N N . THR A 1 71 ? -12.855 2.149 34.276 1.00 57.28 71 THR A N 1
ATOM 548 C CA . THR A 1 71 ? -14.167 1.810 34.853 1.00 57.28 71 THR A CA 1
ATOM 549 C C . THR A 1 71 ? -14.802 0.586 34.194 1.00 57.28 71 THR A C 1
ATOM 551 O O . THR A 1 71 ? -15.445 -0.200 34.882 1.00 57.28 71 THR A O 1
ATOM 554 N N . SER A 1 72 ? -14.558 0.348 32.899 1.00 54.12 72 SER A N 1
ATOM 555 C CA . SER A 1 72 ? -14.966 -0.894 32.216 1.00 54.12 72 SER A CA 1
ATOM 556 C C . SER A 1 72 ? -14.296 -2.130 32.806 1.00 54.12 72 SER A C 1
ATOM 558 O O . SER A 1 72 ? -14.923 -3.174 32.871 1.00 54.12 72 SER A O 1
ATOM 560 N N . SER A 1 73 ? -13.065 -2.057 33.324 1.00 53.28 73 SER A N 1
ATOM 561 C CA . SER A 1 73 ? -12.491 -3.212 34.033 1.00 53.28 73 SER A CA 1
ATOM 562 C C . SER A 1 73 ? -13.189 -3.535 35.358 1.00 53.28 73 SER A C 1
ATOM 564 O O . SER A 1 73 ? -13.093 -4.670 35.812 1.00 53.28 73 SER A O 1
ATOM 566 N N . LEU A 1 74 ? -13.879 -2.565 35.972 1.00 51.81 74 LEU A N 1
ATOM 567 C CA . LEU A 1 74 ? -14.617 -2.762 37.226 1.00 51.81 74 LEU A CA 1
ATOM 568 C C . LEU A 1 74 ? -16.092 -3.135 36.994 1.00 51.81 74 LEU A C 1
ATOM 570 O O . LEU A 1 74 ? -16.669 -3.821 37.829 1.00 51.81 74 LEU A O 1
ATOM 574 N N . VAL A 1 75 ? -16.692 -2.731 35.867 1.00 48.47 75 VAL A N 1
ATOM 575 C CA . VAL A 1 75 ? -18.128 -2.943 35.578 1.00 48.47 75 VAL A CA 1
ATOM 576 C C . VAL A 1 75 ? -18.375 -3.961 34.443 1.00 48.47 75 VAL A C 1
ATOM 578 O O . VAL A 1 75 ? -19.402 -4.643 34.421 1.00 48.47 75 VAL A O 1
ATOM 581 N N . ASP A 1 76 ? -17.402 -4.196 33.555 1.00 46.28 76 ASP A N 1
ATOM 582 C CA . ASP A 1 76 ? -17.563 -5.034 32.358 1.00 46.28 76 ASP A CA 1
ATOM 583 C C . ASP A 1 76 ? -16.962 -6.442 32.467 1.00 46.28 76 ASP A C 1
ATOM 585 O O . ASP A 1 76 ? -16.395 -6.976 31.509 1.00 46.28 76 ASP A O 1
ATOM 589 N N . THR A 1 77 ? -17.216 -7.122 33.586 1.00 49.53 77 THR A N 1
ATOM 590 C CA . THR A 1 77 ? -17.500 -8.565 33.457 1.00 49.53 77 THR A CA 1
ATOM 591 C C . THR A 1 77 ? -18.824 -8.784 32.701 1.00 49.53 77 THR A C 1
ATOM 593 O O . THR A 1 77 ? -19.059 -9.876 32.189 1.00 49.53 77 THR A O 1
ATOM 596 N N . SER A 1 78 ? -19.671 -7.752 32.551 1.00 48.28 78 SER A N 1
ATOM 597 C CA . SER A 1 78 ? -21.009 -7.899 31.971 1.00 48.28 78 SER A CA 1
ATOM 598 C C . SER A 1 78 ? -21.235 -7.296 30.571 1.00 48.28 78 SER A C 1
ATOM 600 O O . SER A 1 78 ? -21.920 -7.952 29.791 1.00 48.28 78 SER A O 1
ATOM 602 N N . VAL A 1 79 ? -20.689 -6.133 30.166 1.00 52.06 79 VAL A N 1
ATOM 603 C CA . VAL A 1 79 ? -21.104 -5.519 28.874 1.00 52.06 79 VAL A CA 1
ATOM 604 C C . VAL A 1 79 ? -20.014 -4.674 28.180 1.00 52.06 79 VAL A C 1
ATOM 606 O O . VAL A 1 79 ? -20.160 -3.472 28.007 1.00 52.06 79 VAL A O 1
ATOM 609 N N . SER A 1 80 ? -18.931 -5.279 27.670 1.00 45.16 80 SER A N 1
ATOM 610 C CA . SER A 1 80 ? -17.976 -4.554 26.795 1.00 45.16 80 SER A CA 1
ATOM 611 C C . SER A 1 80 ? -17.761 -5.207 25.429 1.00 45.16 80 SER A C 1
ATOM 613 O O . SER A 1 80 ? -16.686 -5.695 25.066 1.00 45.16 80 SER A O 1
ATOM 615 N N . THR A 1 81 ? -18.799 -5.150 24.595 1.00 51.19 81 THR A N 1
ATOM 616 C CA . THR A 1 81 ? -18.729 -5.401 23.149 1.00 51.19 81 THR A CA 1
ATOM 617 C C . THR A 1 81 ? -18.448 -4.120 22.361 1.00 51.19 81 THR A C 1
ATOM 619 O O . THR A 1 81 ? -19.197 -3.778 21.456 1.00 51.19 81 THR A O 1
ATOM 622 N N . THR A 1 82 ? -17.368 -3.393 22.655 1.00 54.09 82 THR A N 1
ATOM 623 C CA . THR A 1 82 ? -16.775 -2.371 21.759 1.00 54.09 82 THR A CA 1
ATOM 624 C C . THR A 1 82 ? -15.471 -1.901 22.396 1.00 54.09 82 THR A C 1
ATOM 626 O O . THR A 1 82 ? -15.463 -1.210 23.400 1.00 54.09 82 THR A O 1
ATOM 629 N N . SER A 1 83 ? -14.288 -2.340 21.961 1.00 50.62 83 SER A N 1
ATOM 630 C CA . SER A 1 83 ? -13.477 -1.492 21.066 1.00 50.62 83 SER A CA 1
ATOM 631 C C . SER A 1 83 ? -12.058 -2.055 20.838 1.00 50.62 83 SER A C 1
ATOM 633 O O . SER A 1 83 ? -11.116 -1.301 20.601 1.00 50.62 83 SER A O 1
ATOM 635 N N . ARG A 1 84 ? -11.837 -3.378 20.907 1.00 54.59 84 ARG A N 1
ATOM 636 C CA . ARG A 1 84 ? -10.535 -3.966 20.528 1.00 54.59 84 ARG A CA 1
ATOM 637 C C . ARG A 1 84 ? -10.693 -5.265 19.731 1.00 54.59 84 ARG A C 1
ATOM 639 O O . ARG A 1 84 ? -11.273 -6.216 20.259 1.00 54.59 84 ARG A O 1
ATOM 646 N N . PRO A 1 85 ? -10.081 -5.392 18.535 1.00 56.78 85 PRO A N 1
ATOM 647 C CA . PRO A 1 85 ? -9.995 -6.679 17.836 1.00 56.78 85 PRO A CA 1
ATOM 648 C C . PRO A 1 85 ? -9.306 -7.752 18.699 1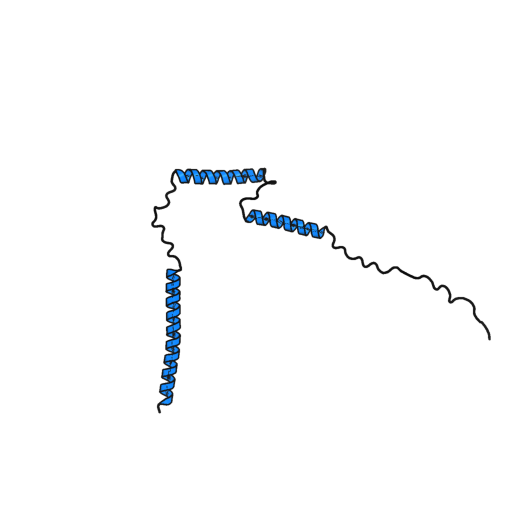.00 56.78 85 PRO A C 1
ATOM 650 O O . PRO A 1 85 ? -9.620 -8.934 18.590 1.00 56.78 85 PRO A O 1
ATOM 653 N N . ARG A 1 86 ? -8.441 -7.341 19.640 1.00 54.34 86 ARG A N 1
ATOM 654 C CA . ARG A 1 86 ? -7.827 -8.230 20.638 1.00 54.34 86 ARG A CA 1
ATOM 655 C C . ARG A 1 86 ? -8.826 -8.803 21.656 1.00 54.34 86 ARG A C 1
ATOM 657 O O . ARG A 1 86 ? -8.689 -9.967 22.010 1.00 54.34 86 ARG A O 1
ATOM 664 N N . MET A 1 87 ? -9.842 -8.044 22.082 1.00 55.91 87 MET A N 1
ATOM 665 C CA . MET A 1 87 ? -10.844 -8.542 23.041 1.00 55.91 87 MET A CA 1
ATOM 666 C C . MET A 1 87 ? -11.804 -9.532 22.372 1.00 55.91 87 MET A C 1
ATOM 668 O O . MET A 1 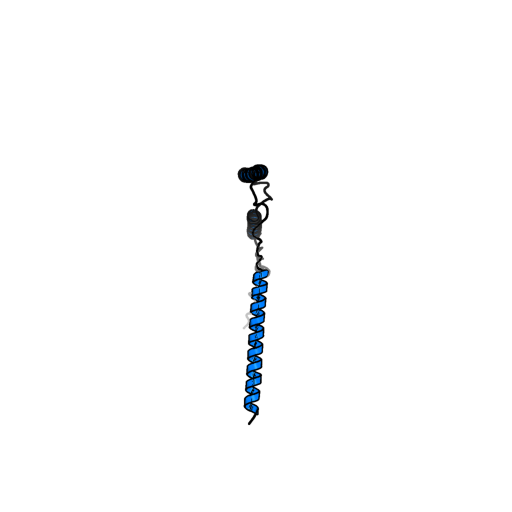87 ? -12.127 -10.564 22.949 1.00 55.91 87 MET A O 1
ATOM 672 N N . ARG A 1 88 ? -12.162 -9.280 21.101 1.00 60.38 88 ARG A N 1
ATOM 673 C CA . ARG A 1 88 ? -12.933 -10.231 20.281 1.00 60.38 88 ARG A CA 1
ATOM 674 C C . ARG A 1 88 ? -12.194 -11.560 20.103 1.00 60.38 88 ARG A C 1
ATOM 676 O O . ARG A 1 88 ? -12.822 -12.609 20.184 1.00 60.38 88 ARG A O 1
ATOM 683 N N . LYS A 1 89 ? -10.867 -11.530 19.905 1.00 68.06 89 LYS A N 1
ATOM 684 C CA . LYS A 1 89 ? -10.038 -12.749 19.868 1.00 68.06 89 LYS A CA 1
ATOM 685 C C . LYS A 1 89 ? -10.065 -13.496 21.207 1.00 68.06 89 LYS A C 1
ATOM 687 O O . LYS A 1 89 ? -10.269 -14.704 21.198 1.00 68.06 89 LYS A O 1
ATOM 692 N N . LYS A 1 90 ? -9.944 -12.789 22.339 1.00 69.44 90 LYS A N 1
ATOM 693 C CA . LYS A 1 90 ? -10.011 -13.406 23.677 1.00 69.44 90 LYS A CA 1
ATOM 694 C C . LYS A 1 90 ? -11.378 -14.035 23.978 1.00 69.44 90 LYS A C 1
ATOM 696 O O . LYS A 1 90 ? -11.415 -15.163 24.452 1.00 69.44 90 LYS A O 1
ATOM 701 N N . LEU A 1 91 ? -12.484 -13.369 23.639 1.00 76.69 91 LEU A N 1
ATOM 702 C CA . LEU A 1 91 ? -13.832 -13.916 23.845 1.00 76.69 91 LEU A CA 1
ATOM 703 C C . LEU A 1 91 ? -14.103 -15.140 22.957 1.00 76.69 91 LEU A C 1
ATOM 705 O O . LEU A 1 91 ? -14.635 -16.140 23.429 1.00 76.69 91 LEU A O 1
ATOM 709 N N . LYS A 1 92 ? -13.684 -15.099 21.682 1.00 78.75 92 LYS A N 1
ATOM 710 C CA . LYS A 1 92 ? -13.763 -16.264 20.785 1.00 78.75 92 LYS A CA 1
ATOM 711 C C . LYS A 1 92 ? -12.938 -17.436 21.315 1.00 78.75 92 LYS A C 1
ATOM 713 O O . LYS A 1 92 ? -13.428 -18.555 21.300 1.00 78.75 92 LYS A O 1
ATOM 718 N N . MET A 1 93 ? -11.735 -17.182 21.827 1.00 78.75 93 MET A N 1
ATOM 719 C CA . MET A 1 93 ? -10.886 -18.207 22.439 1.00 78.75 93 MET A CA 1
ATOM 720 C C . MET A 1 93 ? -11.541 -18.824 23.679 1.00 78.75 93 MET A C 1
ATOM 722 O O . MET A 1 93 ? -11.531 -20.040 23.817 1.00 78.75 93 MET A O 1
ATOM 726 N N . LEU A 1 94 ? -12.169 -18.011 24.537 1.00 81.00 94 LEU A N 1
ATOM 727 C CA . LEU A 1 94 ? -12.884 -18.501 25.718 1.00 81.00 94 LEU A CA 1
ATOM 728 C C . LEU A 1 94 ? -14.113 -19.333 25.325 1.00 81.00 94 LEU A C 1
ATOM 730 O O . LEU A 1 94 ? -14.325 -20.401 25.887 1.00 81.00 94 LEU A O 1
ATOM 734 N N . ASN A 1 95 ? -14.870 -18.916 24.307 1.00 82.12 95 ASN A N 1
ATOM 735 C CA . ASN A 1 95 ? -15.986 -19.705 23.775 1.00 82.12 95 ASN A CA 1
ATOM 736 C C . ASN A 1 95 ? -15.524 -21.022 23.129 1.00 82.12 95 ASN A C 1
ATOM 738 O O . ASN A 1 95 ? -16.193 -22.040 23.291 1.00 82.12 95 ASN A O 1
ATOM 742 N N . ILE A 1 96 ? -14.382 -21.027 22.433 1.00 83.62 96 ILE A N 1
ATOM 743 C CA . ILE A 1 96 ? -13.771 -22.239 21.867 1.00 83.62 96 ILE A CA 1
ATOM 744 C C . ILE A 1 96 ? -13.301 -23.170 22.988 1.00 83.62 96 ILE A C 1
ATOM 746 O O . ILE A 1 96 ? -13.657 -24.342 22.978 1.00 83.62 96 ILE A O 1
ATOM 750 N N . ALA A 1 97 ? -12.584 -22.651 23.988 1.00 83.19 97 ALA A N 1
ATOM 751 C CA . ALA A 1 97 ? -12.164 -23.419 25.156 1.00 83.19 97 ALA A CA 1
ATOM 752 C C . ALA A 1 97 ? -13.375 -23.998 25.897 1.00 83.19 97 ALA A C 1
ATOM 754 O O . ALA A 1 97 ? -13.396 -25.184 26.198 1.00 83.19 97 ALA A O 1
ATOM 755 N N . LYS A 1 98 ? -14.435 -23.205 26.098 1.00 80.69 98 LYS A N 1
ATOM 756 C CA . LYS A 1 98 ? -15.689 -23.672 26.697 1.00 80.69 98 LYS A CA 1
ATOM 757 C C . LYS A 1 98 ? -16.336 -24.771 25.859 1.00 80.69 98 LYS A C 1
ATOM 759 O O . LYS A 1 98 ? -16.798 -25.739 26.441 1.00 80.69 98 LYS A O 1
ATOM 764 N N . LYS A 1 99 ? -16.346 -24.663 24.524 1.00 79.50 99 LYS A N 1
ATOM 765 C CA . LYS A 1 99 ? -16.877 -25.701 23.624 1.00 79.50 99 LYS A CA 1
ATOM 766 C C . LYS A 1 99 ? -16.047 -26.989 23.682 1.00 79.50 99 LYS A C 1
ATOM 768 O O . LYS A 1 99 ? -16.636 -28.053 23.787 1.00 79.50 99 LYS A O 1
ATOM 773 N N . ILE A 1 100 ? -14.717 -26.902 23.680 1.00 73.25 100 ILE A N 1
ATOM 774 C CA . ILE A 1 100 ? -13.810 -28.063 23.746 1.00 73.25 100 ILE A CA 1
ATOM 775 C C . ILE A 1 100 ? -13.874 -28.741 25.121 1.00 73.25 100 ILE A C 1
ATOM 777 O O . ILE A 1 100 ? -13.996 -29.957 25.193 1.00 73.25 100 ILE A O 1
ATOM 781 N N . LEU A 1 101 ? -13.875 -27.970 26.212 1.00 70.19 101 LEU A N 1
ATOM 782 C CA . LEU A 1 101 ? -14.063 -28.497 27.568 1.00 70.19 101 LEU A CA 1
ATOM 783 C C . LEU A 1 101 ? -15.450 -29.128 27.748 1.00 70.19 101 LEU A C 1
ATOM 785 O O . LEU A 1 101 ? -15.584 -30.094 28.492 1.00 70.19 101 LEU A O 1
ATOM 789 N N . ARG A 1 102 ? -16.479 -28.615 27.055 1.00 60.12 102 ARG A N 1
ATOM 790 C CA . ARG A 1 102 ? -17.803 -29.253 27.021 1.00 60.12 102 ARG A CA 1
ATOM 791 C C . ARG A 1 102 ? -17.777 -30.559 26.234 1.00 60.12 102 ARG A C 1
ATOM 793 O O . ARG A 1 102 ? -18.306 -31.534 26.733 1.00 60.12 102 ARG A O 1
ATOM 800 N N . ILE A 1 103 ? -17.122 -30.600 25.072 1.00 56.50 103 ILE A N 1
ATOM 801 C CA . ILE A 1 103 ? -16.970 -31.820 24.257 1.00 56.50 103 ILE A CA 1
ATOM 802 C C . ILE A 1 103 ? -16.168 -32.897 25.001 1.00 56.50 103 ILE A C 1
ATOM 804 O O . ILE A 1 103 ? -16.479 -34.066 24.867 1.00 56.50 103 ILE A O 1
ATOM 808 N N . GLN A 1 104 ? -15.191 -32.524 25.834 1.00 55.69 104 GLN A N 1
ATOM 809 C CA . GLN A 1 104 ? -14.491 -33.486 26.698 1.00 55.69 104 GLN A CA 1
ATOM 810 C C . GLN A 1 104 ? -15.363 -34.011 27.852 1.00 55.69 104 GLN A C 1
ATOM 812 O O . GLN A 1 104 ? -15.085 -35.086 28.374 1.00 55.69 104 GLN A O 1
ATOM 817 N N . LYS A 1 105 ? -16.390 -33.258 28.279 1.00 51.75 105 LYS A N 1
ATOM 818 C CA . LYS A 1 105 ? -17.320 -33.672 29.344 1.00 51.75 105 LYS A CA 1
ATOM 819 C C . LYS A 1 105 ? -18.521 -34.458 28.808 1.00 51.75 105 LYS A C 1
ATOM 821 O O . LYS A 1 105 ? -19.028 -35.324 29.512 1.00 51.75 105 LYS A O 1
ATOM 826 N N . GLU A 1 106 ? -18.954 -34.177 27.583 1.00 54.88 106 GLU A N 1
ATOM 827 C CA . GLU A 1 106 ? -19.812 -35.069 26.802 1.00 54.88 106 GLU A CA 1
ATOM 828 C C . GLU A 1 106 ? -18.941 -36.255 26.385 1.00 54.88 106 GLU A C 1
ATOM 830 O O . GLU A 1 106 ? -18.359 -36.257 25.303 1.00 54.88 106 GLU A O 1
ATOM 835 N N . THR A 1 107 ? -18.758 -37.216 27.293 1.00 48.69 107 THR A N 1
ATOM 836 C CA . THR A 1 107 ? -18.051 -38.468 27.019 1.00 48.69 107 THR A CA 1
ATOM 837 C C . THR A 1 107 ? -18.445 -38.949 25.623 1.00 48.69 107 THR A C 1
ATOM 839 O O . THR A 1 107 ? -19.639 -39.208 25.429 1.00 48.69 107 THR A O 1
ATOM 842 N N . PRO A 1 108 ? -17.517 -39.064 24.648 1.00 53.44 108 PRO A N 1
ATOM 843 C CA . PRO A 1 108 ? -17.813 -39.846 23.465 1.00 53.44 108 PRO A CA 1
ATOM 844 C C . PRO A 1 108 ? -18.213 -41.197 24.028 1.00 53.44 108 PRO A C 1
ATOM 846 O O . PRO A 1 108 ? -17.429 -41.817 24.750 1.00 53.44 108 PRO A O 1
ATOM 849 N N . THR A 1 109 ? -19.471 -41.577 23.838 1.00 51.31 109 THR A N 1
ATOM 850 C CA . THR A 1 109 ? -19.955 -42.883 24.237 1.00 51.31 109 THR A CA 1
ATOM 851 C C . THR A 1 109 ? -19.083 -43.865 23.478 1.00 51.31 109 THR A C 1
ATOM 853 O O . THR A 1 109 ? -19.291 -44.132 22.296 1.00 51.31 109 THR A O 1
ATOM 856 N N . LEU A 1 110 ? -18.034 -44.347 24.156 1.00 55.78 110 LEU A N 1
ATOM 857 C CA . LEU A 1 110 ? -17.418 -45.623 23.874 1.00 55.78 110 LEU A CA 1
ATOM 858 C C . LEU A 1 110 ? -18.626 -46.532 23.744 1.00 55.78 110 LEU A C 1
ATOM 860 O O . LEU A 1 110 ? -19.304 -46.800 24.738 1.00 55.78 110 LEU A O 1
ATOM 864 N N . GLN A 1 111 ? -18.955 -46.898 22.508 1.00 58.94 111 GLN A N 1
ATOM 865 C CA . GLN A 1 111 ? -19.841 -48.009 22.268 1.00 58.94 111 GLN A CA 1
ATOM 866 C C . GLN A 1 111 ? -19.174 -49.154 23.013 1.00 58.94 111 GLN A C 1
ATOM 868 O O . GLN A 1 111 ? -18.166 -49.698 22.560 1.00 58.94 111 GLN A O 1
ATOM 873 N N . ARG A 1 112 ? -19.658 -49.447 24.222 1.00 50.19 112 ARG A N 1
ATOM 874 C CA . ARG A 1 112 ? -19.368 -50.706 24.872 1.00 50.19 112 ARG A CA 1
ATOM 875 C C . ARG A 1 112 ? -19.987 -51.720 23.930 1.00 50.19 112 ARG A C 1
ATOM 877 O O . ARG A 1 112 ? -21.188 -51.951 23.967 1.00 50.19 112 ARG A O 1
ATOM 884 N N . LYS A 1 113 ? -19.180 -52.252 23.013 1.00 51.50 113 LYS A N 1
ATOM 885 C CA . LYS A 1 113 ? -19.458 -53.566 22.463 1.00 51.50 113 LYS A CA 1
ATOM 886 C C . LYS A 1 113 ? -19.397 -54.491 23.666 1.00 51.50 113 LYS A C 1
ATOM 888 O O . LYS A 1 113 ? -18.315 -54.855 24.120 1.00 51.50 113 LYS A O 1
ATOM 893 N N . GLU A 1 114 ? -20.560 -54.741 24.245 1.00 58.97 114 GLU A N 1
ATOM 894 C CA . GLU A 1 114 ? -20.729 -55.806 25.212 1.00 58.97 114 GLU A CA 1
ATOM 895 C C . GLU A 1 114 ? -20.393 -57.119 24.489 1.00 58.97 114 GLU A C 1
ATOM 897 O O . GLU A 1 114 ? -20.806 -57.303 23.336 1.00 58.97 114 GLU A O 1
ATOM 902 N N . PRO A 1 115 ? -19.571 -57.996 25.090 1.00 67.06 115 PRO A N 1
ATOM 903 C CA . PRO A 1 115 ? -19.373 -59.329 24.545 1.00 67.06 115 PRO A CA 1
ATOM 904 C C . PRO A 1 115 ? -20.739 -60.021 24.570 1.00 67.06 115 PRO A C 1
ATOM 906 O O . PRO A 1 115 ? -21.372 -59.972 25.622 1.00 67.06 115 PRO A O 1
ATOM 909 N N . PRO A 1 116 ? -21.225 -60.611 23.463 1.00 59.72 116 PRO A N 1
ATOM 910 C CA . PRO A 1 116 ? -22.533 -61.257 23.450 1.00 59.72 116 PRO A CA 1
ATOM 911 C C . PRO A 1 116 ? -22.587 -62.343 24.542 1.00 59.72 116 PRO A C 1
ATOM 913 O O . PRO A 1 116 ? -21.853 -63.328 24.438 1.00 59.72 116 PRO A O 1
ATOM 916 N N . PRO A 1 117 ? -23.416 -62.175 25.592 1.00 64.06 117 PRO A N 1
ATOM 917 C CA . PRO A 1 117 ? -23.649 -63.161 26.633 1.00 64.06 117 PRO A CA 1
ATOM 918 C C . PRO A 1 117 ? -25.031 -63.756 26.377 1.00 64.06 117 PRO A C 1
ATOM 920 O O . PRO A 1 117 ? -26.039 -63.308 26.916 1.00 64.06 117 PRO A O 1
ATOM 923 N N . ALA A 1 118 ? -25.080 -64.677 25.430 1.00 54.81 118 ALA A N 1
ATOM 924 C CA . ALA A 1 118 ? -26.294 -65.342 24.993 1.00 54.81 118 ALA A CA 1
ATOM 925 C C . ALA A 1 118 ? -25.847 -66.399 23.976 1.00 54.81 118 ALA A C 1
ATOM 927 O O . ALA A 1 118 ? -25.161 -66.047 23.025 1.00 54.81 118 ALA A O 1
ATOM 928 N N . VAL A 1 119 ? -26.147 -67.688 24.042 1.00 52.56 119 VAL A N 1
ATOM 929 C CA . VAL A 1 119 ? -27.000 -68.553 24.866 1.00 52.56 119 VAL A CA 1
ATOM 930 C C . VAL A 1 119 ? -26.560 -69.951 24.365 1.00 52.56 119 VAL A C 1
ATOM 932 O O . VAL A 1 119 ? -26.417 -70.122 23.158 1.00 52.56 119 VAL A O 1
ATOM 935 N N . LEU A 1 120 ? -26.106 -70.911 25.158 1.00 51.28 120 LEU A N 1
ATOM 936 C CA . LEU A 1 120 ? -26.879 -71.947 25.847 1.00 51.28 120 LEU A CA 1
ATOM 937 C C . LEU A 1 120 ? -25.777 -72.813 26.489 1.00 51.28 120 LEU A C 1
ATOM 939 O O . 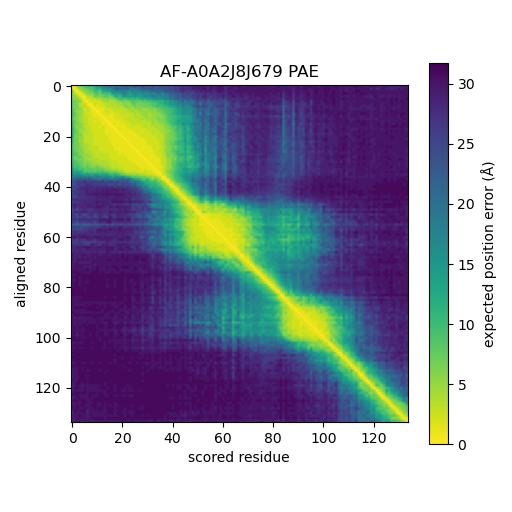LEU A 1 120 ? -24.823 -73.202 25.823 1.00 51.28 120 LEU A O 1
ATOM 943 N N . GLU A 1 121 ? -25.718 -72.943 27.805 1.00 58.44 121 GLU A N 1
ATOM 944 C CA . GLU A 1 121 ? -26.506 -73.967 28.494 1.00 58.44 121 GLU A CA 1
ATOM 945 C C . GLU A 1 121 ? -26.219 -75.364 27.930 1.00 58.44 121 GLU A C 1
ATOM 947 O O . GLU A 1 121 ? -26.751 -75.767 26.908 1.00 58.44 121 GLU A O 1
ATOM 952 N N 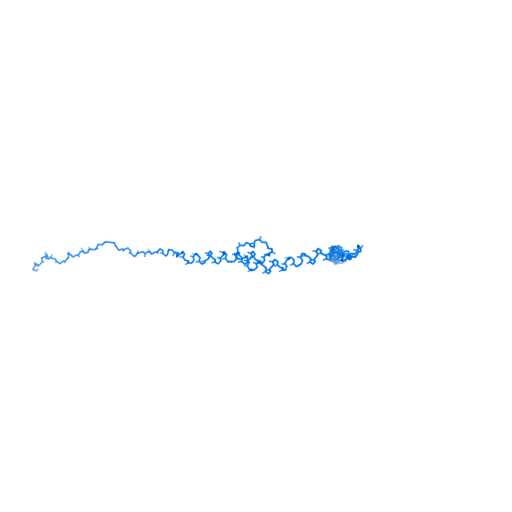. ALA A 1 122 ? -25.327 -76.059 28.634 1.00 55.25 122 ALA A N 1
ATOM 953 C CA . ALA A 1 122 ? -25.491 -77.453 29.019 1.00 55.25 122 ALA A CA 1
ATOM 954 C C . ALA A 1 122 ? -26.125 -78.412 27.991 1.00 55.25 122 ALA A C 1
ATOM 956 O O . ALA A 1 122 ? -27.313 -78.697 28.080 1.00 55.25 122 ALA A O 1
ATOM 957 N N . ASP A 1 123 ? -25.280 -79.086 27.207 1.00 47.84 123 ASP A N 1
ATOM 958 C CA . ASP A 1 123 ? -25.456 -80.529 27.004 1.00 47.84 123 ASP A CA 1
ATOM 959 C C . ASP A 1 123 ? -24.639 -81.268 28.074 1.00 47.84 123 ASP A C 1
ATOM 961 O O . ASP A 1 123 ? -23.531 -81.760 27.872 1.00 47.84 123 ASP A O 1
ATOM 965 N N . LEU A 1 124 ? -25.203 -81.304 29.280 1.00 51.38 124 LEU A N 1
ATOM 966 C CA . LEU A 1 124 ? -25.012 -82.428 30.188 1.00 51.38 124 LEU A CA 1
ATOM 967 C C . LEU A 1 124 ? -25.891 -83.562 29.645 1.00 51.38 124 LEU A C 1
ATOM 969 O O . LEU A 1 124 ? -27.055 -83.601 30.015 1.00 51.38 124 LEU A O 1
ATOM 973 N N . THR A 1 125 ? -25.399 -84.416 28.740 1.00 58.38 125 THR A N 1
ATOM 974 C CA . THR A 1 125 ? -25.961 -85.764 28.447 1.00 58.38 125 THR A CA 1
ATOM 975 C C . THR A 1 125 ? -25.154 -86.511 27.366 1.00 58.38 125 THR A C 1
ATOM 977 O O . THR A 1 125 ? -25.658 -86.833 26.303 1.00 58.38 125 THR A O 1
ATOM 980 N N . GLU A 1 126 ? -23.900 -86.878 27.640 1.00 55.34 126 GLU A N 1
ATOM 981 C CA . GLU A 1 126 ? -23.258 -88.019 26.936 1.00 55.34 126 GLU A CA 1
ATOM 982 C C . GLU A 1 126 ? -22.658 -89.029 27.927 1.00 55.34 126 GLU A C 1
ATOM 984 O O . GLU A 1 126 ? -21.700 -89.747 27.655 1.00 55.34 126 GLU A O 1
ATOM 989 N N . GLY A 1 127 ? -23.245 -89.083 29.119 1.00 53.53 127 GLY A N 1
ATOM 990 C CA . GLY A 1 127 ? -22.940 -90.075 30.134 1.00 53.53 127 GLY A CA 1
ATOM 991 C C . GLY A 1 127 ? -24.216 -90.734 30.619 1.00 53.53 127 GLY A C 1
ATOM 992 O O . GLY A 1 127 ? -24.568 -90.540 31.775 1.00 53.53 127 GLY A O 1
ATOM 993 N N . ASP A 1 128 ? -24.901 -91.486 29.755 1.00 51.78 128 ASP A N 1
ATOM 994 C CA . ASP A 1 128 ? -25.665 -92.625 30.251 1.00 51.78 128 ASP A CA 1
ATOM 995 C C . ASP A 1 128 ? -25.786 -93.757 29.223 1.00 51.78 128 ASP A C 1
ATOM 997 O O . ASP A 1 128 ? -26.345 -93.608 28.140 1.00 51.78 128 ASP A O 1
ATOM 1001 N N . LEU A 1 129 ? -25.236 -94.902 29.630 1.00 57.53 129 LEU A N 1
ATOM 1002 C CA . LEU A 1 129 ? -25.845 -96.220 29.473 1.00 57.53 129 LEU A CA 1
ATOM 1003 C C . LEU A 1 129 ? -26.395 -96.584 28.085 1.00 57.53 129 LEU A C 1
ATOM 1005 O O . LEU A 1 129 ? -27.603 -96.661 27.874 1.00 57.53 129 LEU A O 1
ATOM 1009 N N . ALA A 1 130 ? -25.511 -97.023 27.192 1.00 51.31 130 ALA A N 1
ATOM 1010 C CA . ALA A 1 130 ? -25.892 -98.063 26.243 1.00 51.31 130 ALA A CA 1
ATOM 1011 C C . ALA A 1 130 ? -24.711 -98.989 25.920 1.00 51.31 130 ALA A C 1
ATOM 1013 O O . ALA A 1 130 ? -23.842 -98.676 25.114 1.00 51.31 130 ALA A O 1
ATOM 1014 N N . ASN A 1 131 ? -24.778 -100.178 26.521 1.00 50.09 131 ASN A N 1
ATOM 1015 C CA . ASN A 1 131 ? -24.261 -101.446 26.008 1.00 50.09 131 ASN A CA 1
ATOM 1016 C C . ASN A 1 131 ? -22.769 -101.755 26.178 1.00 50.09 131 ASN A C 1
ATOM 1018 O 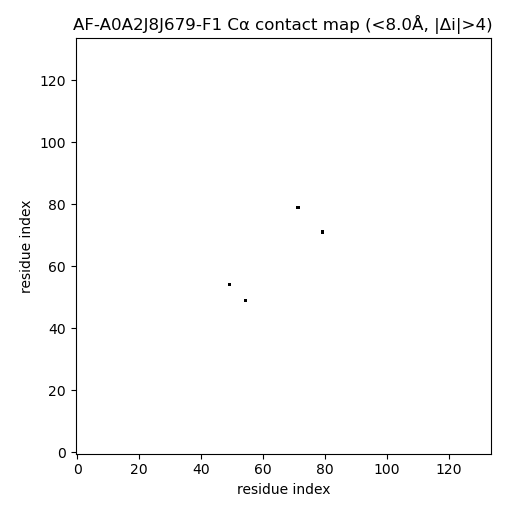O . ASN A 1 131 ? -21.986 -101.835 25.237 1.00 50.09 131 ASN A O 1
ATOM 1022 N N . SER A 1 132 ? -22.458 -102.167 27.405 1.00 55.75 132 SER A N 1
ATOM 1023 C CA . SER A 1 132 ? -21.814 -103.460 27.632 1.00 55.75 132 SER A CA 1
ATOM 1024 C C . SER A 1 132 ? -22.489 -104.570 26.810 1.00 55.75 132 SER A C 1
ATOM 1026 O O . SER A 1 132 ? -23.653 -104.875 27.062 1.00 55.75 132 SER A O 1
ATOM 1028 N N . HIS A 1 133 ? -21.778 -105.208 2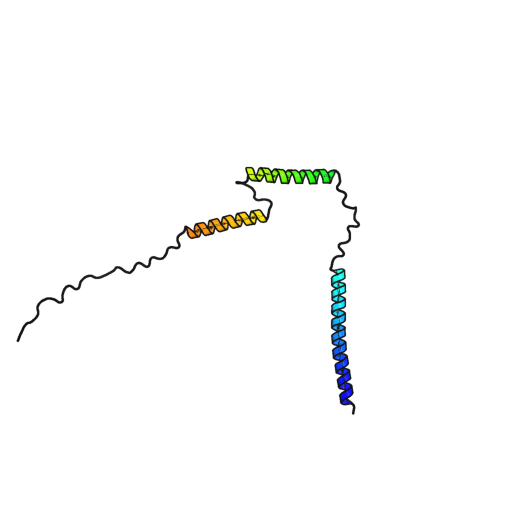5.884 1.00 49.66 133 HIS A N 1
ATOM 1029 C CA . HIS A 1 133 ? -22.011 -106.614 25.551 1.00 49.66 133 HIS A CA 1
ATOM 1030 C C . HIS A 1 133 ? -20.819 -107.189 24.772 1.00 49.66 133 HIS A C 1
ATOM 1032 O O . HIS A 1 133 ? -20.523 -106.704 23.687 1.00 49.66 133 HIS A O 1
ATOM 1038 N N . LEU A 1 134 ? -20.217 -108.219 25.386 1.00 44.91 134 LEU A N 1
ATOM 1039 C CA . LEU A 1 134 ? -19.268 -109.230 24.885 1.00 44.91 134 LEU A CA 1
ATOM 1040 C C . LEU A 1 134 ? -18.046 -108.784 24.064 1.00 44.91 134 LEU A C 1
ATOM 1042 O O . LEU A 1 134 ? -18.194 -108.484 22.862 1.00 44.91 134 LEU A O 1
#

Organism: Pan troglodytes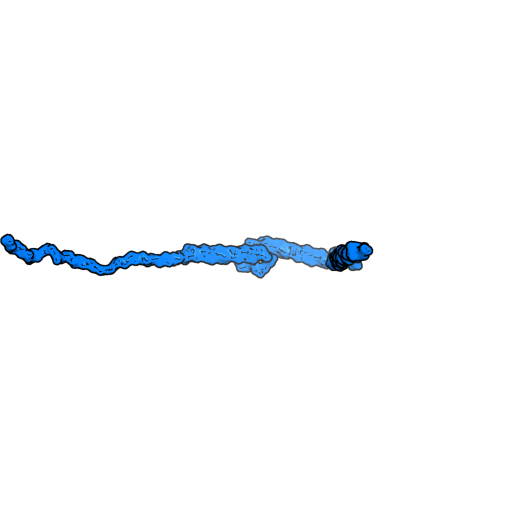 (NCBI:txid9598)